Protein AF-A0A2S6SIC3-F1 (afdb_monomer)

pLDDT: mean 81.87, std 11.27, range [45.28, 94.31]

Foldseek 3Di:
DVVVVVLLVLLVVLLVLLVVVLVCLVVVNDDPPSLVVSLVSLVVSLVVVVVVVVVVVVVCVVVVNPPDPVVVVVVVVLSCLQRVLLNVLSVCVVVDPDDSVVSSVSSVVSSVSNVVSSVVVVVVVVVVVVVVVVVVD

Secondary structure (DSSP, 8-state):
-HHHHHHHHHHHHHHHHHHHHHHHHHTT---HHHHHHHHHHHHHHHHHHHHHHHHHHHHHHHTT----HHHHHHHHHHHIIIIIHHHHHHHHGGG--S-HHHHHHHHHHHHHHHHHHHHHHHHHHHHHHHHHHHTT-

Solvent-accessible surface area (backbone atoms only — not comparable to full-atom values): 7715 Å² total; per-residue (Å²): 115,72,74,59,56,54,53,52,51,53,52,53,52,49,50,52,46,52,52,52,48,50,55,35,54,74,71,71,51,88,53,70,68,61,52,53,49,48,48,52,51,37,52,55,51,50,52,53,47,53,53,51,51,52,54,51,52,55,56,37,57,76,70,68,58,85,79,53,72,66,63,52,52,55,53,49,53,49,48,41,49,44,44,46,47,49,47,49,53,66,69,43,54,90,72,52,98,63,60,66,69,60,53,51,53,53,50,53,54,39,50,50,49,22,51,55,41,56,52,54,53,54,53,56,52,50,55,55,51,56,54,53,61,63,74,74,112

Sequence (137 aa):
MKKWSLFIYFNIFYVIGLVGFLFLFIFEIKNIILTNFIIIVAIALLFTKLFYWYSIKKEQLSIGIENSQKTFLLRLVYCIFTYISPIYCILQEPYLVVSHYVSVITYVIVTILAIIGILIEKNLIFIRLQERDKNAI

Radius of gyration: 17.44 Å; Cα contacts (8 Å, |Δi|>4): 61; chains: 1; bounding box: 49×26×50 Å

Mean predicted aligned error: 6.63 Å

Structure (mmCIF, N/CA/C/O backbone):
data_AF-A0A2S6SIC3-F1
#
_entry.id   AF-A0A2S6SIC3-F1
#
loop_
_atom_site.group_PDB
_atom_site.id
_atom_site.type_symbol
_atom_site.label_atom_id
_atom_site.label_alt_id
_atom_site.label_comp_id
_atom_site.label_asym_id
_atom_site.label_entity_id
_atom_site.label_seq_id
_atom_site.pdbx_PDB_ins_code
_atom_site.Cartn_x
_atom_site.Cartn_y
_atom_site.Cartn_z
_atom_site.occupancy
_atom_site.B_iso_or_equiv
_atom_site.auth_seq_id
_atom_site.auth_comp_id
_atom_site.auth_asym_id
_atom_site.auth_atom_id
_atom_site.pdbx_PDB_model_num
ATOM 1 N N . MET A 1 1 ? -20.139 11.357 10.476 1.00 51.19 1 MET A N 1
ATOM 2 C CA . MET A 1 1 ? -20.094 10.967 9.042 1.00 51.19 1 MET A CA 1
ATOM 3 C C . MET A 1 1 ? -18.904 11.529 8.241 1.00 51.19 1 MET A C 1
ATOM 5 O O . MET A 1 1 ? -18.223 10.727 7.615 1.00 51.19 1 MET A O 1
ATOM 9 N N . LYS A 1 2 ? -18.584 12.841 8.262 1.00 56.06 2 LYS A N 1
ATOM 10 C CA . LYS A 1 2 ? -17.559 13.453 7.367 1.00 56.06 2 LYS A CA 1
ATOM 11 C C . LYS A 1 2 ? -16.153 12.812 7.384 1.00 56.06 2 LYS A C 1
ATOM 13 O O . LYS A 1 2 ? -15.594 12.586 6.319 1.00 56.06 2 LYS A O 1
ATOM 18 N N . LYS A 1 3 ? -15.593 12.471 8.556 1.00 62.25 3 LYS A N 1
ATOM 19 C CA . LYS A 1 3 ? -14.223 11.909 8.662 1.00 62.25 3 LYS A CA 1
ATOM 20 C C . LYS A 1 3 ? -14.055 10.539 7.977 1.00 62.25 3 LYS A C 1
ATOM 22 O O . LYS A 1 3 ? -12.994 10.251 7.443 1.00 62.25 3 LYS A O 1
ATOM 27 N N . TRP A 1 4 ? -15.107 9.722 7.952 1.00 64.00 4 TRP A N 1
ATOM 28 C CA . TRP A 1 4 ? -15.084 8.367 7.383 1.00 6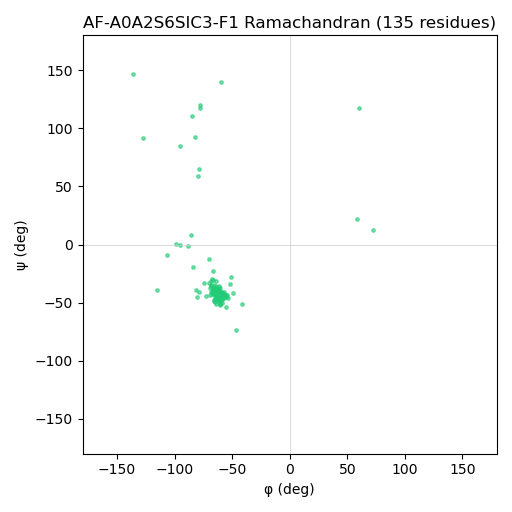4.00 4 TRP A CA 1
ATOM 29 C C . TRP A 1 4 ? -15.173 8.360 5.868 1.00 64.00 4 TRP A C 1
ATOM 31 O O . TRP A 1 4 ? -14.456 7.621 5.203 1.00 64.00 4 TRP A O 1
ATOM 41 N N . SER A 1 5 ? -16.030 9.230 5.335 1.00 65.56 5 SER A N 1
ATOM 42 C CA . SER A 1 5 ? -16.155 9.442 3.897 1.00 65.56 5 SER A CA 1
ATOM 43 C C . SER A 1 5 ? -14.806 9.859 3.305 1.00 65.56 5 SER A C 1
ATOM 45 O O . SER A 1 5 ? -14.353 9.285 2.322 1.00 65.56 5 SER A O 1
ATOM 47 N N . LEU A 1 6 ? -14.108 10.768 3.988 1.00 73.44 6 LEU A N 1
ATOM 48 C CA . LEU A 1 6 ? -12.816 11.299 3.566 1.00 73.44 6 LEU A CA 1
ATOM 49 C C . LEU A 1 6 ? -11.706 10.227 3.558 1.00 73.44 6 LEU A C 1
ATOM 51 O O . LEU A 1 6 ? -10.911 10.167 2.625 1.00 73.44 6 LEU A O 1
ATOM 55 N N . PHE A 1 7 ? -11.705 9.315 4.536 1.00 77.62 7 PHE A N 1
ATOM 56 C CA . PHE A 1 7 ? -10.786 8.171 4.563 1.00 77.62 7 PHE A CA 1
ATOM 57 C C . PHE A 1 7 ? -11.027 7.185 3.407 1.00 77.62 7 PHE A C 1
ATOM 59 O O . PHE A 1 7 ? -10.076 6.692 2.799 1.00 77.62 7 PHE A O 1
ATOM 66 N N . ILE A 1 8 ? -12.288 6.910 3.063 1.00 80.00 8 ILE A N 1
ATOM 67 C CA . ILE A 1 8 ? -12.629 6.036 1.929 1.00 80.00 8 ILE A CA 1
ATOM 68 C C . ILE A 1 8 ? -12.161 6.663 0.610 1.00 80.00 8 ILE A C 1
ATOM 70 O O . ILE A 1 8 ? -11.565 5.965 -0.210 1.00 80.00 8 ILE A O 1
ATOM 74 N N . TYR A 1 9 ? -12.349 7.975 0.429 1.00 83.44 9 TYR A N 1
ATOM 75 C CA . TYR A 1 9 ? -11.872 8.676 -0.766 1.00 83.44 9 TYR A CA 1
ATOM 76 C C . TYR A 1 9 ? -10.356 8.576 -0.944 1.00 83.44 9 TYR A C 1
ATOM 78 O 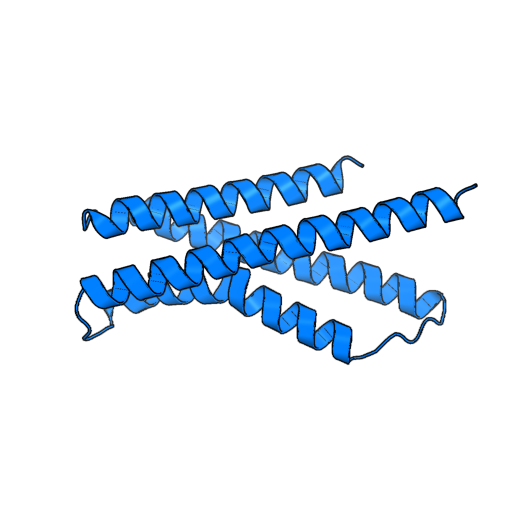O . TYR A 1 9 ? -9.901 8.291 -2.050 1.00 83.44 9 TYR A O 1
ATOM 86 N N . PHE A 1 10 ? -9.569 8.724 0.127 1.00 86.75 10 PHE A N 1
ATOM 87 C CA . PHE A 1 10 ? -8.116 8.568 0.028 1.00 86.75 10 PHE A CA 1
ATOM 88 C C . PHE A 1 10 ? -7.680 7.140 -0.324 1.00 86.75 10 PHE A C 1
ATOM 90 O O . PHE A 1 10 ? -6.721 6.972 -1.071 1.00 86.75 10 PHE A O 1
ATOM 97 N N . ASN A 1 11 ? -8.392 6.112 0.148 1.00 89.06 11 ASN A N 1
ATOM 98 C CA . ASN A 1 11 ? -8.107 4.727 -0.241 1.00 89.06 11 ASN A CA 1
ATOM 99 C C . ASN A 1 11 ? -8.428 4.454 -1.713 1.00 89.06 11 ASN A C 1
ATOM 101 O O . ASN A 1 11 ? -7.646 3.803 -2.400 1.00 89.06 11 ASN A O 1
ATOM 105 N N . ILE A 1 12 ? -9.548 4.980 -2.215 1.00 88.94 12 ILE A N 1
ATOM 106 C CA . ILE A 1 12 ? -9.894 4.886 -3.640 1.00 88.94 12 ILE A CA 1
ATOM 107 C C . ILE A 1 12 ? -8.835 5.601 -4.482 1.00 88.94 12 ILE A C 1
ATOM 109 O O . ILE A 1 12 ? -8.350 5.052 -5.467 1.00 88.94 12 ILE A O 1
ATOM 113 N N . PHE A 1 13 ? -8.432 6.800 -4.065 1.00 90.81 13 PHE A N 1
ATOM 114 C CA . PHE A 1 13 ? -7.387 7.565 -4.735 1.00 90.81 13 PHE A CA 1
ATOM 115 C C . PHE A 1 13 ? -6.041 6.821 -4.758 1.00 90.81 13 PHE A C 1
ATOM 117 O O . PHE A 1 13 ? -5.377 6.780 -5.791 1.00 90.81 13 PHE A O 1
ATOM 124 N N . TYR A 1 14 ? -5.673 6.160 -3.659 1.00 93.06 14 TYR A N 1
ATOM 125 C CA . TYR A 1 14 ? -4.491 5.301 -3.602 1.00 93.06 14 TYR A CA 1
ATOM 126 C C . TYR A 1 14 ? -4.559 4.138 -4.603 1.00 93.06 14 TYR A C 1
ATOM 128 O O . TYR A 1 14 ? -3.600 3.916 -5.339 1.00 93.06 14 TYR A O 1
ATOM 136 N N . VAL A 1 15 ? -5.700 3.443 -4.697 1.00 93.31 15 VAL A N 1
ATOM 137 C CA . VAL A 1 15 ? -5.907 2.366 -5.685 1.00 93.31 15 VAL A CA 1
ATOM 138 C C . VAL A 1 15 ? -5.767 2.882 -7.111 1.00 93.31 15 VAL A C 1
ATOM 140 O O . VAL A 1 15 ? -5.106 2.243 -7.924 1.00 93.31 15 VAL A O 1
ATOM 143 N N . ILE A 1 16 ? -6.347 4.045 -7.413 1.00 93.50 16 ILE A N 1
ATOM 144 C CA . ILE A 1 16 ? -6.201 4.679 -8.729 1.00 93.50 16 ILE A CA 1
ATOM 145 C C . ILE A 1 16 ? -4.720 4.949 -9.022 1.00 93.50 16 ILE A C 1
ATOM 147 O O . ILE A 1 16 ? -4.262 4.681 -10.129 1.00 93.50 16 ILE A O 1
ATOM 151 N N . GLY A 1 17 ? -3.956 5.405 -8.024 1.00 92.62 17 GLY A N 1
ATOM 152 C CA . GLY A 1 17 ? -2.505 5.556 -8.126 1.00 92.62 17 GLY A CA 1
ATOM 153 C C . GLY A 1 17 ? -1.787 4.240 -8.445 1.00 92.62 17 GLY A C 1
ATOM 154 O O . GLY A 1 17 ? -0.981 4.204 -9.372 1.00 92.62 17 GLY A O 1
ATOM 155 N N . LEU A 1 18 ? -2.111 3.149 -7.741 1.00 94.31 18 LEU A N 1
ATOM 156 C CA . LEU A 1 18 ? -1.526 1.824 -7.998 1.00 94.31 18 LEU A CA 1
ATOM 157 C C . LEU A 1 18 ? -1.832 1.314 -9.411 1.00 94.31 18 LEU A C 1
ATOM 159 O O . LEU A 1 18 ? -0.930 0.816 -10.084 1.00 94.31 18 LEU A O 1
ATOM 163 N N . VAL A 1 19 ? -3.077 1.467 -9.870 1.00 94.25 19 VAL A N 1
ATOM 164 C CA . VAL A 1 19 ? -3.505 1.079 -11.224 1.00 94.25 19 VAL A CA 1
ATOM 165 C C . VAL A 1 19 ? -2.824 1.949 -12.282 1.00 94.25 19 VAL A C 1
ATOM 167 O O . VAL A 1 19 ? -2.356 1.431 -13.293 1.00 94.25 19 VAL A O 1
ATOM 170 N N . GLY A 1 20 ? -2.711 3.257 -12.040 1.00 92.44 20 GLY A N 1
ATOM 171 C CA . GLY A 1 20 ? -1.983 4.171 -12.917 1.00 92.44 20 GLY A CA 1
ATOM 172 C C . GLY A 1 20 ? -0.502 3.805 -13.028 1.00 92.44 20 GLY A C 1
ATOM 173 O O . GLY A 1 20 ? 0.044 3.779 -14.129 1.00 92.44 20 GLY A O 1
ATOM 174 N N . PHE A 1 21 ? 0.134 3.445 -11.911 1.00 92.38 21 PHE A N 1
ATOM 175 C CA . PHE A 1 21 ? 1.503 2.936 -11.923 1.00 92.38 21 PHE A CA 1
ATOM 176 C C . PHE A 1 21 ? 1.608 1.611 -12.681 1.00 92.38 21 PHE A C 1
ATOM 178 O O . PHE A 1 21 ? 2.488 1.490 -13.523 1.00 92.38 21 PHE A O 1
ATOM 185 N N . LEU A 1 22 ? 0.704 0.648 -12.449 1.00 92.75 22 LEU A N 1
ATOM 186 C CA . LEU A 1 22 ? 0.678 -0.627 -13.182 1.00 92.75 22 LEU A CA 1
ATOM 187 C C . LEU A 1 22 ? 0.596 -0.392 -14.695 1.00 92.75 22 LEU A C 1
ATOM 189 O O . LEU A 1 22 ? 1.318 -1.031 -15.453 1.00 92.75 22 LEU A O 1
ATOM 193 N N . PHE A 1 23 ? -0.258 0.537 -15.130 1.00 93.00 23 PHE A N 1
ATOM 194 C CA . PHE A 1 23 ? -0.395 0.881 -16.540 1.00 93.00 23 PHE A CA 1
ATOM 195 C C . PHE A 1 23 ? 0.922 1.407 -17.118 1.00 93.00 23 PHE A C 1
ATOM 197 O O . PHE A 1 23 ? 1.402 0.875 -18.112 1.00 93.00 23 PHE A O 1
ATOM 204 N N . LEU A 1 24 ? 1.552 2.394 -16.470 1.00 90.88 24 LEU A N 1
ATOM 205 C CA . LEU A 1 24 ? 2.857 2.906 -16.908 1.00 90.88 24 LEU A CA 1
ATOM 206 C C . LEU A 1 24 ? 3.942 1.82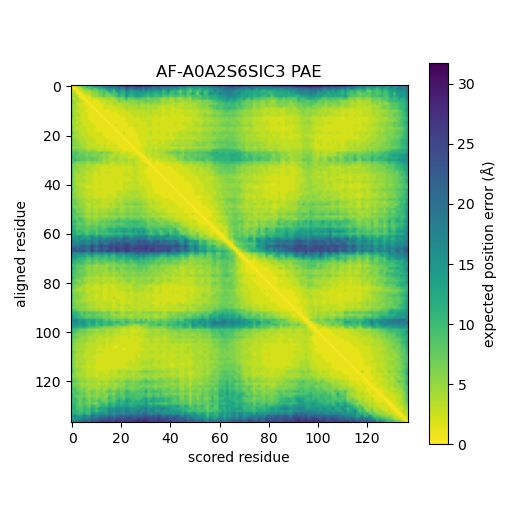4 -16.886 1.00 90.88 24 LEU A C 1
ATOM 208 O O . LEU A 1 24 ? 4.779 1.774 -17.785 1.00 90.88 24 LEU A O 1
ATOM 212 N N . PHE A 1 25 ? 3.893 0.943 -15.889 1.00 88.38 25 PHE A N 1
ATOM 213 C CA . PHE A 1 25 ? 4.837 -0.150 -15.715 1.00 88.38 25 PHE A CA 1
ATOM 214 C C . PHE A 1 25 ? 4.760 -1.180 -16.851 1.00 88.38 25 PHE A C 1
ATOM 216 O O . PHE A 1 25 ? 5.798 -1.656 -17.306 1.00 88.38 25 PHE A O 1
ATOM 223 N N . ILE A 1 26 ? 3.557 -1.466 -17.367 1.00 89.50 26 ILE A N 1
ATOM 224 C CA . ILE A 1 26 ? 3.351 -2.327 -18.546 1.00 89.50 26 ILE A CA 1
ATOM 225 C C . ILE A 1 26 ? 4.015 -1.736 -19.797 1.00 89.50 26 ILE A C 1
ATOM 227 O O . ILE A 1 26 ? 4.581 -2.483 -20.587 1.00 89.50 26 ILE A O 1
ATOM 231 N N . PHE A 1 27 ? 3.984 -0.411 -19.967 1.00 90.62 27 PHE A N 1
ATOM 232 C CA . PHE A 1 27 ? 4.635 0.279 -21.090 1.00 90.62 27 PHE A CA 1
ATOM 233 C C . PHE A 1 27 ? 6.117 0.599 -20.845 1.00 90.62 27 PHE A C 1
ATOM 235 O O . PHE A 1 27 ? 6.709 1.340 -21.625 1.00 90.62 27 PHE A O 1
ATOM 242 N N . GLU A 1 28 ? 6.707 0.093 -19.756 1.00 87.44 28 GLU A N 1
ATOM 243 C CA . GLU A 1 28 ? 8.096 0.367 -19.357 1.00 87.44 28 GLU A CA 1
ATOM 244 C C . GLU A 1 28 ? 8.401 1.869 -19.149 1.00 87.44 28 GLU A C 1
ATOM 246 O O . GLU A 1 28 ? 9.554 2.310 -19.165 1.00 87.44 28 GLU A O 1
ATOM 251 N N . ILE A 1 29 ? 7.368 2.682 -18.894 1.00 86.38 29 ILE A N 1
ATOM 252 C CA . ILE A 1 29 ? 7.503 4.125 -18.678 1.00 86.38 29 ILE A CA 1
ATOM 253 C C . ILE A 1 29 ? 7.845 4.382 -17.211 1.00 86.38 29 ILE A C 1
ATOM 255 O O . ILE A 1 29 ? 7.011 4.250 -16.313 1.00 86.38 29 ILE A O 1
ATOM 259 N N . LYS A 1 30 ? 9.079 4.823 -16.960 1.00 84.56 30 LYS A N 1
ATOM 260 C CA . LYS A 1 30 ? 9.540 5.184 -15.615 1.00 84.56 30 LYS A CA 1
ATOM 261 C C . LYS A 1 30 ? 9.022 6.566 -15.218 1.00 84.56 30 LYS A C 1
ATOM 263 O O . LYS A 1 30 ? 9.359 7.565 -15.847 1.00 84.56 30 LYS A O 1
ATOM 268 N N . ASN A 1 31 ? 8.249 6.636 -14.134 1.00 86.19 31 ASN A N 1
ATOM 269 C CA . ASN A 1 31 ? 7.761 7.897 -13.573 1.00 86.19 31 ASN A CA 1
ATOM 270 C C . ASN A 1 31 ? 8.077 8.002 -12.074 1.00 86.19 31 ASN A C 1
ATOM 272 O O . ASN A 1 31 ? 7.296 7.595 -11.216 1.00 86.19 31 ASN A O 1
ATOM 276 N N . ILE A 1 32 ? 9.232 8.597 -11.770 1.00 88.00 32 ILE A N 1
ATOM 277 C CA . ILE A 1 32 ? 9.751 8.754 -10.401 1.00 88.00 32 ILE A CA 1
ATOM 278 C C . ILE A 1 32 ? 8.806 9.599 -9.531 1.00 88.00 32 ILE A C 1
ATOM 280 O O . ILE A 1 32 ? 8.640 9.323 -8.342 1.00 88.00 32 ILE A O 1
ATOM 284 N N . ILE A 1 33 ? 8.156 10.611 -10.117 1.00 89.69 33 ILE A N 1
ATOM 285 C CA . ILE A 1 33 ? 7.241 11.501 -9.392 1.00 89.69 33 ILE A CA 1
ATOM 286 C C . ILE A 1 33 ? 6.017 10.715 -8.916 1.00 89.69 33 ILE A C 1
ATOM 288 O O . ILE A 1 33 ? 5.659 10.792 -7.740 1.00 89.69 33 ILE A O 1
ATOM 292 N N . LEU A 1 34 ? 5.409 9.924 -9.807 1.00 88.44 34 LEU A N 1
ATOM 293 C CA . LEU A 1 34 ? 4.255 9.093 -9.466 1.00 88.44 34 LEU A CA 1
ATOM 294 C C . LEU A 1 34 ? 4.610 8.058 -8.391 1.00 88.44 34 LEU A C 1
ATOM 296 O O . LEU A 1 34 ? 3.863 7.907 -7.425 1.00 88.44 34 LEU A O 1
ATOM 300 N N . THR A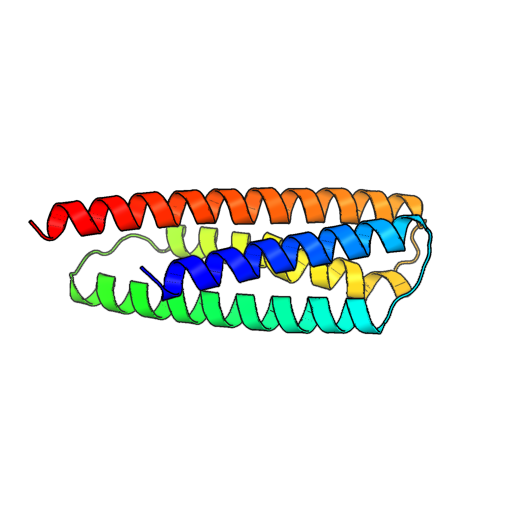 1 35 ? 5.762 7.395 -8.518 1.00 89.50 35 THR A N 1
ATOM 301 C CA . THR A 1 35 ? 6.261 6.436 -7.522 1.00 89.50 35 THR A CA 1
ATOM 302 C C . THR A 1 35 ? 6.361 7.059 -6.133 1.00 89.50 35 THR A C 1
ATOM 304 O O . THR A 1 35 ? 5.764 6.556 -5.180 1.00 89.50 35 THR A O 1
ATOM 307 N N . ASN A 1 36 ? 7.064 8.186 -6.011 1.00 90.56 36 ASN A N 1
ATOM 308 C CA . ASN A 1 36 ? 7.249 8.857 -4.724 1.00 90.56 36 ASN A CA 1
ATOM 309 C C . ASN A 1 36 ? 5.916 9.322 -4.132 1.00 90.56 36 ASN A C 1
ATOM 311 O O . ASN A 1 36 ? 5.692 9.204 -2.927 1.00 90.56 36 ASN A O 1
ATOM 315 N N . PHE A 1 37 ? 5.006 9.799 -4.979 1.00 92.31 37 PHE A N 1
ATOM 316 C CA . PHE A 1 37 ? 3.673 10.199 -4.557 1.00 92.31 37 PHE A CA 1
ATOM 317 C C . PHE A 1 37 ? 2.864 9.024 -3.983 1.00 92.31 37 PHE A C 1
ATOM 319 O O . PHE A 1 37 ? 2.294 9.148 -2.897 1.00 92.31 37 PHE A O 1
ATOM 326 N N . ILE A 1 38 ? 2.868 7.865 -4.651 1.00 92.81 38 ILE A N 1
ATOM 327 C CA . ILE A 1 38 ? 2.200 6.643 -4.168 1.00 92.81 38 ILE A CA 1
ATOM 328 C C . ILE A 1 38 ? 2.771 6.212 -2.814 1.00 92.81 38 ILE A C 1
ATOM 330 O O . ILE A 1 38 ? 2.002 5.882 -1.910 1.00 92.81 38 ILE A O 1
ATOM 334 N N . ILE A 1 39 ? 4.096 6.259 -2.648 1.00 92.75 39 ILE A N 1
ATOM 335 C CA . ILE A 1 39 ? 4.768 5.902 -1.391 1.00 92.75 39 ILE A CA 1
ATOM 336 C C . ILE A 1 39 ? 4.318 6.826 -0.252 1.00 92.75 39 ILE A C 1
ATOM 338 O O . ILE A 1 39 ? 3.917 6.341 0.808 1.00 92.75 39 ILE A O 1
ATOM 342 N N . ILE A 1 40 ? 4.323 8.145 -0.469 1.00 93.31 40 ILE A N 1
ATOM 343 C CA . ILE A 1 40 ? 3.899 9.128 0.542 1.00 93.31 40 ILE A CA 1
ATOM 344 C C . ILE A 1 40 ? 2.437 8.899 0.943 1.00 93.31 40 ILE A C 1
ATOM 346 O O . ILE A 1 40 ? 2.126 8.847 2.137 1.00 93.31 40 ILE A O 1
ATOM 350 N N . VAL A 1 41 ? 1.541 8.723 -0.035 1.00 92.56 41 VAL A N 1
ATOM 351 C CA . VAL A 1 41 ? 0.112 8.472 0.218 1.00 92.56 41 VAL A CA 1
ATOM 352 C C . VAL A 1 41 ? -0.086 7.175 1.000 1.00 92.56 41 VAL A C 1
ATOM 354 O O . VAL A 1 41 ? -0.859 7.148 1.959 1.00 92.56 41 VAL A O 1
ATOM 357 N N . ALA A 1 42 ? 0.630 6.112 0.640 1.00 92.81 42 ALA A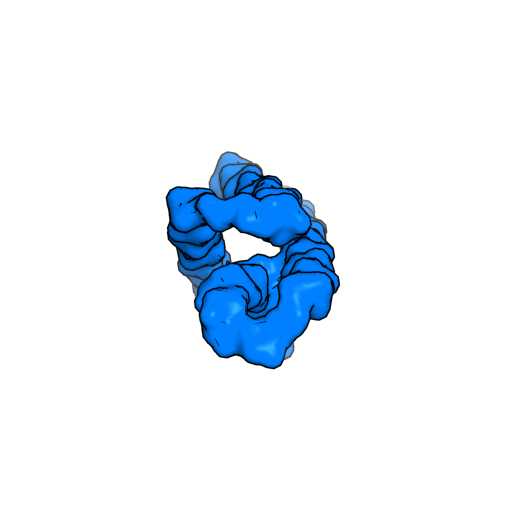 N 1
ATOM 358 C CA . ALA A 1 42 ? 0.522 4.827 1.315 1.00 92.81 42 ALA A CA 1
ATOM 359 C C . ALA A 1 42 ? 1.000 4.892 2.773 1.00 92.81 42 ALA A C 1
ATOM 361 O O . ALA A 1 42 ? 0.328 4.370 3.664 1.00 92.81 42 ALA A O 1
ATOM 362 N N . ILE A 1 43 ? 2.110 5.589 3.038 1.00 91.94 43 ILE A N 1
ATOM 363 C CA . ILE A 1 43 ? 2.610 5.826 4.399 1.00 91.94 43 ILE A CA 1
ATOM 364 C C . ILE A 1 43 ? 1.585 6.632 5.208 1.00 91.94 43 ILE A C 1
ATOM 366 O O . ILE A 1 43 ? 1.229 6.238 6.322 1.00 91.94 43 ILE A O 1
ATOM 370 N N . ALA A 1 44 ? 1.056 7.724 4.648 1.00 91.25 44 ALA A N 1
ATOM 371 C CA . ALA A 1 44 ? 0.055 8.554 5.316 1.00 91.25 44 ALA A CA 1
ATOM 372 C C . ALA A 1 44 ? -1.227 7.765 5.654 1.00 91.25 44 ALA A C 1
ATOM 374 O O . ALA A 1 44 ? -1.760 7.880 6.766 1.00 91.25 44 ALA A O 1
ATOM 375 N N . LEU A 1 45 ? -1.700 6.919 4.733 1.00 90.56 45 LEU A N 1
ATOM 376 C CA . LEU A 1 45 ? -2.852 6.038 4.947 1.00 90.56 45 LEU A CA 1
ATOM 377 C C . LEU A 1 45 ? -2.587 4.994 6.035 1.00 90.56 45 LEU A C 1
ATOM 379 O O . LEU A 1 45 ? -3.441 4.785 6.903 1.00 90.56 45 LEU A O 1
ATOM 383 N N . LEU A 1 46 ? -1.399 4.388 6.034 1.00 90.38 46 LEU A N 1
ATOM 384 C CA . LEU A 1 46 ? -0.992 3.404 7.034 1.00 90.38 46 LEU A CA 1
ATOM 385 C C . LEU A 1 46 ? -0.958 4.024 8.439 1.00 90.38 46 LEU A C 1
ATOM 387 O O . LEU A 1 46 ? -1.548 3.466 9.368 1.00 90.38 46 LEU A O 1
ATOM 391 N N . PHE A 1 47 ? -0.356 5.205 8.603 1.00 88.81 47 PHE A N 1
ATOM 392 C CA . PHE A 1 47 ? -0.354 5.910 9.891 1.00 88.81 47 PHE A CA 1
ATOM 393 C C . PHE A 1 47 ? -1.763 6.295 10.346 1.00 88.81 47 PHE A C 1
ATOM 395 O O . PHE A 1 47 ? -2.126 6.052 11.501 1.00 88.81 47 PHE A O 1
ATOM 402 N N . THR A 1 48 ? -2.584 6.827 9.437 1.00 85.38 48 THR A N 1
ATOM 403 C CA . THR A 1 48 ? -3.981 7.179 9.735 1.00 85.38 48 THR A CA 1
ATOM 404 C C . THR A 1 48 ? -4.757 5.961 10.240 1.00 85.38 48 THR A C 1
ATOM 406 O O . THR A 1 48 ? -5.508 6.053 11.215 1.00 85.38 48 THR A O 1
ATOM 409 N N . LYS A 1 49 ? -4.532 4.792 9.631 1.00 83.69 49 LYS A N 1
ATOM 410 C CA . LYS A 1 49 ? 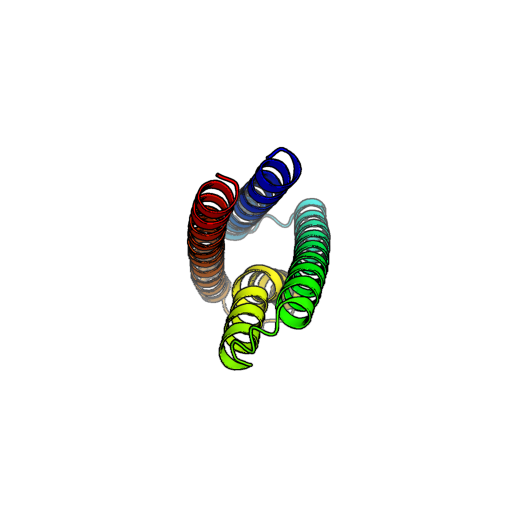-5.138 3.528 10.054 1.00 83.69 49 LYS A CA 1
ATOM 411 C C . LYS A 1 49 ? -4.708 3.062 11.430 1.00 83.69 49 LYS A C 1
ATOM 413 O O . LYS A 1 49 ? -5.560 2.690 12.239 1.00 83.69 49 LYS A O 1
ATOM 418 N N . LEU A 1 50 ? -3.402 3.042 11.685 1.00 84.81 50 LEU A N 1
ATOM 419 C CA . LEU A 1 50 ? -2.874 2.609 12.975 1.00 84.81 50 LEU A CA 1
ATOM 420 C C . LEU A 1 50 ? -3.418 3.501 14.095 1.00 84.81 50 LEU A C 1
ATOM 422 O O . LEU A 1 50 ? -3.881 2.991 15.117 1.00 84.81 50 LEU A O 1
ATOM 426 N N . PHE A 1 51 ? -3.465 4.816 13.864 1.00 82.56 51 PHE A N 1
ATOM 427 C CA . PHE A 1 51 ? -4.040 5.776 14.804 1.00 82.56 51 PHE A CA 1
ATOM 428 C C . PHE A 1 51 ? -5.541 5.550 15.041 1.00 82.56 51 PHE A C 1
ATOM 430 O O . PHE A 1 51 ? -6.023 5.562 16.180 1.00 82.56 51 PHE A O 1
ATOM 437 N N . TYR A 1 52 ? -6.293 5.298 13.969 1.00 78.38 52 TYR A N 1
ATOM 438 C CA . TYR A 1 52 ? -7.715 4.985 14.050 1.00 78.38 52 TYR A CA 1
ATOM 439 C C . TYR A 1 52 ? -7.977 3.718 14.880 1.00 78.38 52 TYR A C 1
ATOM 441 O O . TYR A 1 52 ? -8.827 3.716 15.774 1.00 78.38 52 TYR A O 1
ATOM 449 N N . TRP A 1 53 ? -7.219 2.648 14.648 1.00 77.38 53 TRP A N 1
ATOM 450 C CA . TRP A 1 53 ? -7.366 1.416 15.423 1.00 77.38 53 TRP A CA 1
ATOM 451 C C . TRP A 1 53 ? -6.943 1.564 16.875 1.00 77.38 53 TRP A C 1
ATOM 453 O O . TRP A 1 53 ? -7.601 0.992 17.744 1.00 77.38 53 TRP A O 1
ATOM 463 N N . TYR A 1 54 ? -5.899 2.345 17.147 1.00 79.44 54 TYR A N 1
ATOM 464 C CA . TYR A 1 54 ? -5.510 2.671 18.513 1.00 79.44 54 TYR A CA 1
ATOM 465 C C . TYR A 1 54 ? -6.660 3.349 19.271 1.00 79.44 54 TYR A C 1
ATOM 467 O O . TYR A 1 54 ? -6.981 2.955 20.394 1.00 79.44 54 TYR A O 1
ATOM 475 N N . SER A 1 55 ? -7.346 4.291 18.619 1.00 74.81 55 SER A N 1
ATOM 476 C CA . SER A 1 55 ? -8.490 5.002 19.199 1.00 74.81 55 SER A CA 1
ATOM 477 C C . SER A 1 55 ? -9.660 4.060 19.517 1.00 74.81 55 SER A C 1
ATOM 479 O O . SER A 1 55 ? -10.191 4.105 20.623 1.00 74.81 55 SER A O 1
ATOM 481 N N . ILE A 1 56 ? -10.012 3.143 18.607 1.00 72.88 56 ILE A N 1
ATOM 482 C CA . ILE A 1 56 ? -11.070 2.143 18.858 1.00 72.88 56 ILE A CA 1
ATOM 483 C C . ILE A 1 56 ? -10.688 1.190 19.983 1.00 72.88 56 ILE A C 1
ATOM 485 O O . ILE A 1 56 ? -11.524 0.868 20.819 1.00 72.88 56 ILE A O 1
ATOM 489 N N . LYS A 1 57 ? -9.441 0.704 19.998 1.00 74.69 57 LYS A N 1
ATOM 490 C CA . LYS A 1 57 ? -8.984 -0.223 21.037 1.00 74.69 57 LYS A CA 1
ATOM 491 C C . LYS A 1 57 ? -9.118 0.422 22.415 1.00 74.69 57 LYS A C 1
ATOM 493 O O . LYS A 1 57 ? -9.556 -0.239 23.348 1.00 74.69 57 LYS A O 1
ATOM 498 N N . LYS A 1 58 ? -8.770 1.707 22.528 1.00 72.62 58 LYS A N 1
ATOM 499 C CA . LYS A 1 58 ? -8.914 2.475 23.768 1.00 72.62 58 LYS A CA 1
ATOM 500 C C . LYS A 1 58 ? -10.378 2.565 24.218 1.00 72.62 58 LYS A C 1
ATOM 502 O O . LYS A 1 58 ? -10.658 2.351 25.391 1.00 72.62 58 LYS A O 1
ATOM 507 N N . GLU A 1 59 ? -11.295 2.821 23.288 1.00 70.12 59 GLU A N 1
ATOM 508 C CA . GLU A 1 59 ? -12.741 2.868 23.547 1.00 70.12 59 GLU A CA 1
ATOM 509 C C . GLU A 1 59 ? -13.288 1.491 23.980 1.00 70.12 59 GLU A C 1
ATOM 511 O O . GLU A 1 59 ? -13.950 1.380 25.006 1.00 70.12 59 GLU A O 1
ATOM 516 N N . GLN A 1 60 ? -12.923 0.410 23.283 1.00 69.19 60 GLN A N 1
ATOM 517 C CA . GLN A 1 60 ? -13.353 -0.958 23.617 1.00 69.19 60 GLN A CA 1
ATOM 518 C C . GLN A 1 60 ? -12.819 -1.449 24.969 1.00 69.19 60 GLN A C 1
ATOM 520 O O . GLN A 1 60 ? -13.551 -2.101 25.712 1.00 69.19 60 GLN A O 1
ATOM 525 N N . LEU A 1 61 ? -11.573 -1.097 25.310 1.00 70.94 61 LEU A N 1
ATOM 526 C CA . LEU A 1 61 ? -10.976 -1.412 26.609 1.00 70.94 61 LEU A CA 1
ATOM 527 C C . LEU A 1 61 ? -11.736 -0.722 27.752 1.00 70.94 61 LEU A C 1
ATOM 529 O O . LEU A 1 61 ? -11.949 -1.330 28.794 1.00 70.94 61 LEU A O 1
ATOM 533 N N . SER A 1 62 ? -12.185 0.523 27.546 1.00 65.31 62 SER A N 1
ATOM 534 C CA . SER A 1 62 ? -12.956 1.264 28.556 1.00 65.31 62 SER A CA 1
ATOM 535 C C . SER A 1 62 ? -14.342 0.668 28.836 1.00 65.31 62 SER A C 1
ATOM 537 O O . SER A 1 62 ? -14.874 0.864 29.922 1.00 65.31 62 SER A O 1
ATOM 539 N N . ILE A 1 63 ? -14.893 -0.094 27.884 1.00 69.56 63 ILE A N 1
ATOM 540 C CA . ILE A 1 63 ? -16.210 -0.749 27.972 1.00 69.56 63 ILE A CA 1
ATOM 541 C C . ILE A 1 63 ? -16.074 -2.215 28.454 1.00 69.56 63 ILE A C 1
ATOM 543 O O . ILE A 1 63 ? -17.065 -2.918 28.609 1.00 69.56 63 ILE A O 1
ATOM 547 N N . GLY A 1 64 ? -14.852 -2.705 28.712 1.00 61.12 64 GLY A N 1
ATOM 548 C CA . GLY A 1 64 ? -14.614 -4.071 29.204 1.00 61.12 64 GLY A CA 1
ATOM 549 C C . GLY A 1 64 ? -14.836 -5.178 28.162 1.00 61.12 64 GLY A C 1
ATOM 550 O O . GLY A 1 64 ? -14.880 -6.355 28.512 1.00 61.12 64 GLY A O 1
ATOM 551 N N . ILE A 1 65 ? -14.961 -4.830 26.876 1.00 63.09 65 ILE A N 1
ATOM 552 C CA . ILE A 1 65 ? -15.125 -5.800 25.784 1.00 63.09 65 ILE A CA 1
ATOM 553 C C . ILE A 1 65 ? -13.737 -6.330 25.399 1.00 63.09 65 ILE A C 1
ATOM 555 O O . ILE A 1 65 ? -13.035 -5.760 24.558 1.00 63.09 65 ILE A O 1
ATOM 559 N N . GLU A 1 66 ? -13.333 -7.441 26.011 1.00 53.91 66 GLU A N 1
ATOM 560 C CA . GLU A 1 66 ? -12.073 -8.134 25.727 1.00 53.91 66 GLU A CA 1
ATOM 561 C C . GLU A 1 66 ? -12.178 -8.974 24.442 1.00 53.91 66 GLU A C 1
ATOM 563 O O . GLU A 1 66 ? -12.126 -10.201 24.457 1.00 53.91 66 GLU A O 1
ATOM 568 N N . ASN A 1 67 ? -12.358 -8.328 23.284 1.00 55.38 67 ASN A N 1
ATOM 569 C CA . ASN A 1 67 ? -12.415 -9.055 22.014 1.00 55.38 67 ASN A CA 1
ATOM 570 C C . ASN A 1 67 ? -11.054 -9.091 21.297 1.00 55.38 67 ASN A C 1
ATOM 572 O O . ASN A 1 67 ? -10.739 -8.292 20.414 1.00 55.38 67 ASN A O 1
ATOM 576 N N . SER A 1 68 ? -10.275 -10.087 21.723 1.00 59.38 68 SER A N 1
ATOM 577 C CA . SER A 1 68 ? -9.367 -10.949 20.956 1.00 59.38 68 SER A CA 1
ATOM 578 C C . SER A 1 68 ? -8.189 -10.318 20.179 1.00 59.38 68 SER A C 1
ATOM 580 O O . SER A 1 68 ? -8.328 -9.623 19.166 1.00 59.38 68 SER A O 1
ATOM 582 N N . GLN A 1 69 ? -6.975 -10.712 20.583 1.00 60.50 69 GLN A N 1
ATOM 583 C CA . GLN A 1 69 ? -5.715 -10.521 19.848 1.00 60.50 69 GLN A CA 1
ATOM 584 C C . GLN A 1 69 ? -5.778 -11.004 18.383 1.00 60.50 69 GLN A C 1
ATOM 586 O O . GLN A 1 69 ? -5.096 -10.444 17.523 1.00 60.50 69 GLN A O 1
ATOM 591 N N . LYS A 1 70 ? -6.623 -11.999 18.066 1.00 64.25 70 LYS A N 1
ATOM 592 C CA . LYS A 1 70 ? -6.777 -12.548 16.704 1.00 64.25 70 LYS A CA 1
ATOM 593 C C . LYS A 1 70 ? -7.257 -11.483 15.716 1.00 64.25 70 LYS A C 1
ATOM 595 O O . LYS A 1 70 ? -6.754 -11.388 14.598 1.00 64.25 70 LYS A O 1
ATOM 600 N N . THR A 1 71 ? -8.166 -10.615 16.156 1.00 71.38 71 THR A N 1
ATOM 601 C CA . THR A 1 71 ? -8.678 -9.491 15.360 1.00 71.38 71 THR A CA 1
ATOM 602 C C . THR A 1 71 ? -7.617 -8.425 15.087 1.00 71.38 71 THR A C 1
ATOM 604 O O . THR A 1 71 ? -7.676 -7.756 14.057 1.00 71.38 71 THR A O 1
ATOM 607 N N . PHE A 1 72 ? -6.645 -8.257 15.988 1.00 73.19 72 PHE A N 1
ATOM 608 C CA . PHE A 1 72 ? -5.521 -7.338 15.793 1.00 73.19 72 PHE A CA 1
ATOM 609 C C . PHE A 1 72 ? -4.527 -7.880 14.759 1.00 73.19 72 PHE A C 1
ATOM 611 O O . PHE A 1 72 ? -4.122 -7.148 13.858 1.00 73.19 72 PHE A O 1
ATOM 618 N N . LEU A 1 73 ? -4.194 -9.171 14.842 1.00 75.69 73 LEU A N 1
ATOM 619 C CA . LEU A 1 73 ? -3.254 -9.813 13.922 1.00 75.69 73 LEU A CA 1
ATOM 620 C C . LEU A 1 73 ? -3.794 -9.810 12.483 1.00 75.69 73 LEU A C 1
ATOM 622 O O . LEU A 1 73 ? -3.092 -9.387 11.567 1.00 75.69 73 LEU A O 1
ATOM 626 N N . LEU A 1 74 ? -5.072 -10.159 12.294 1.00 76.75 74 LEU A N 1
ATOM 627 C CA . LEU A 1 74 ? -5.734 -10.117 10.983 1.00 76.75 74 LEU A CA 1
ATOM 628 C C . LEU A 1 74 ? -5.673 -8.716 10.346 1.00 76.75 74 LEU A C 1
ATOM 630 O O . LEU A 1 74 ? -5.397 -8.568 9.156 1.00 76.75 74 LEU A O 1
ATOM 634 N N . ARG A 1 75 ? -5.896 -7.676 11.155 1.00 77.56 75 ARG A N 1
ATOM 635 C CA . ARG A 1 75 ? -5.829 -6.271 10.730 1.00 77.56 75 ARG A CA 1
ATOM 636 C C . ARG A 1 75 ? -4.415 -5.858 10.318 1.00 77.56 75 ARG A C 1
ATOM 638 O O . ARG A 1 75 ? -4.250 -5.161 9.320 1.00 77.56 75 ARG A O 1
ATOM 645 N N . LEU A 1 76 ? -3.399 -6.300 11.053 1.00 80.38 76 LEU A N 1
ATOM 646 C CA . LEU A 1 76 ? -2.002 -6.006 10.738 1.00 80.38 76 LEU A CA 1
ATOM 647 C C . LEU A 1 76 ? -1.586 -6.663 9.417 1.00 80.38 76 LEU A C 1
ATOM 649 O O . LEU A 1 76 ? -1.074 -5.976 8.537 1.00 80.38 76 LEU A O 1
ATOM 653 N N . VAL A 1 77 ? -1.887 -7.953 9.246 1.00 84.75 77 VAL A N 1
ATOM 654 C CA . VAL A 1 77 ? -1.612 -8.704 8.009 1.00 84.75 77 VAL A CA 1
ATOM 655 C C . VAL A 1 77 ? -2.249 -8.018 6.803 1.00 84.75 77 VAL A C 1
ATOM 657 O O . VAL A 1 77 ? -1.595 -7.783 5.789 1.00 84.75 77 VAL A O 1
ATOM 660 N N . TYR A 1 78 ? -3.501 -7.600 6.943 1.00 82.31 78 TYR A N 1
ATOM 661 C CA . TYR A 1 78 ? -4.197 -6.845 5.914 1.00 82.31 78 TYR A CA 1
ATOM 662 C C . TYR A 1 78 ? -3.481 -5.529 5.554 1.00 82.31 78 TYR A C 1
ATOM 664 O O . TYR A 1 78 ? -3.377 -5.186 4.375 1.00 82.31 78 TYR A O 1
ATOM 672 N N . CYS A 1 79 ? -2.994 -4.769 6.544 1.00 85.38 79 CYS A N 1
ATOM 673 C CA . CYS A 1 79 ? -2.268 -3.520 6.286 1.00 85.38 79 CYS A CA 1
ATOM 674 C C . CYS A 1 79 ? -0.975 -3.767 5.515 1.00 85.38 79 CYS A C 1
ATOM 676 O O . CYS A 1 79 ? -0.650 -2.989 4.617 1.00 85.38 79 CYS A O 1
ATOM 678 N N . ILE A 1 80 ? -0.269 -4.851 5.844 1.00 87.50 80 ILE A N 1
ATOM 679 C CA . ILE A 1 80 ? 0.934 -5.257 5.119 1.00 87.50 80 ILE A CA 1
ATOM 680 C C . ILE A 1 80 ? 0.576 -5.529 3.657 1.00 87.50 80 ILE A C 1
ATOM 682 O O . ILE A 1 80 ? 1.171 -4.926 2.768 1.00 87.50 80 ILE A O 1
ATOM 686 N N . PHE A 1 81 ? -0.432 -6.362 3.396 1.00 87.75 81 PHE A N 1
ATOM 687 C CA . PHE A 1 81 ? -0.817 -6.695 2.023 1.00 87.75 81 PHE A CA 1
ATOM 688 C C . PHE A 1 81 ? -1.337 -5.497 1.225 1.00 87.75 81 PHE A C 1
ATOM 690 O O . PHE A 1 81 ? -1.057 -5.394 0.037 1.00 87.75 81 PHE A O 1
ATOM 697 N N . THR A 1 82 ? -2.063 -4.582 1.867 1.00 90.44 82 THR A N 1
ATOM 698 C CA . THR A 1 82 ? -2.719 -3.467 1.168 1.00 90.44 82 THR A CA 1
ATOM 699 C C . THR A 1 82 ? -1.773 -2.305 0.886 1.00 90.44 82 THR A C 1
ATOM 701 O O . THR A 1 82 ? -1.876 -1.699 -0.172 1.00 90.44 82 THR A O 1
ATOM 704 N N . TYR A 1 83 ? -0.873 -1.972 1.817 1.00 90.75 83 TYR A N 1
ATOM 705 C CA . TYR A 1 83 ? -0.033 -0.774 1.698 1.00 90.75 83 TYR A CA 1
ATOM 706 C C . TYR A 1 83 ? 1.450 -1.094 1.567 1.00 90.75 83 TYR A C 1
ATOM 708 O O . TYR A 1 83 ? 2.138 -0.441 0.792 1.00 90.75 83 TYR A O 1
ATOM 716 N N . ILE A 1 84 ? 1.961 -2.092 2.292 1.00 91.31 84 ILE A N 1
ATOM 717 C CA . ILE A 1 84 ? 3.401 -2.388 2.289 1.00 91.31 84 ILE A CA 1
ATOM 718 C C . ILE A 1 84 ? 3.780 -3.200 1.051 1.00 91.31 84 ILE A C 1
ATOM 720 O O . ILE A 1 84 ? 4.752 -2.860 0.387 1.00 91.31 84 ILE A O 1
ATOM 724 N N . SER A 1 85 ? 3.003 -4.230 0.702 1.00 92.06 85 SER A N 1
ATOM 725 C CA . SER A 1 85 ? 3.304 -5.108 -0.435 1.00 92.06 85 SER A CA 1
ATOM 726 C C . SER A 1 85 ? 3.395 -4.355 -1.769 1.00 92.06 85 SER A C 1
ATOM 728 O O . SER A 1 85 ? 4.377 -4.571 -2.477 1.00 92.06 85 SER A O 1
ATOM 730 N N . PRO A 1 86 ? 2.462 -3.445 -2.128 1.00 90.81 86 PRO A N 1
ATOM 731 C CA . PRO A 1 86 ? 2.582 -2.697 -3.378 1.00 90.81 86 PRO A CA 1
ATOM 732 C C . PRO A 1 86 ? 3.807 -1.776 -3.388 1.00 90.81 86 PRO A C 1
ATOM 734 O O . PRO A 1 86 ? 4.533 -1.750 -4.375 1.00 90.81 86 PRO A O 1
ATOM 737 N N . ILE A 1 87 ? 4.092 -1.077 -2.280 1.00 92.56 87 ILE A N 1
ATOM 738 C CA . ILE A 1 87 ? 5.286 -0.219 -2.163 1.00 92.56 87 ILE A CA 1
ATOM 739 C C . ILE A 1 87 ? 6.567 -1.038 -2.310 1.00 92.56 87 ILE A C 1
ATOM 741 O O . ILE A 1 87 ? 7.488 -0.628 -3.012 1.00 92.56 87 ILE A O 1
ATOM 745 N N . TYR A 1 88 ? 6.626 -2.191 -1.648 1.00 90.75 88 TYR A N 1
ATOM 746 C CA . TYR A 1 88 ? 7.775 -3.081 -1.700 1.00 90.75 88 TYR A CA 1
ATOM 747 C C . TYR A 1 88 ? 8.062 -3.537 -3.134 1.00 90.75 88 TYR A C 1
ATOM 749 O O . TYR A 1 88 ? 9.204 -3.455 -3.580 1.00 90.75 88 TYR A O 1
ATOM 757 N N . CYS A 1 89 ? 7.028 -3.924 -3.889 1.00 89.12 89 CYS A N 1
ATOM 758 C CA . CYS A 1 89 ? 7.180 -4.273 -5.301 1.00 89.12 89 CYS A CA 1
ATOM 759 C C . CYS A 1 89 ? 7.714 -3.103 -6.139 1.00 89.12 89 CYS A C 1
ATOM 761 O O . CYS A 1 89 ? 8.593 -3.316 -6.968 1.00 89.12 89 CYS A O 1
ATOM 763 N N . ILE A 1 90 ? 7.229 -1.879 -5.904 1.00 88.31 90 ILE A N 1
ATOM 764 C CA . ILE A 1 90 ? 7.689 -0.686 -6.631 1.00 88.31 90 ILE A CA 1
ATOM 765 C C . ILE A 1 90 ? 9.164 -0.381 -6.328 1.00 88.31 90 ILE A C 1
ATOM 767 O O . ILE A 1 90 ? 9.923 -0.051 -7.234 1.00 88.31 90 ILE A O 1
ATOM 771 N N . LEU A 1 91 ? 9.579 -0.482 -5.062 1.00 88.00 91 LEU A N 1
ATOM 772 C CA . LEU A 1 91 ? 10.950 -0.172 -4.645 1.00 88.00 91 LEU A CA 1
ATOM 773 C C . LEU A 1 91 ? 11.959 -1.241 -5.058 1.00 88.00 91 LEU A C 1
ATOM 775 O O . LEU A 1 91 ? 13.117 -0.915 -5.312 1.00 88.00 91 LEU A O 1
ATOM 779 N N . GLN A 1 92 ? 11.546 -2.509 -5.081 1.00 87.88 92 GLN A N 1
ATOM 780 C CA . GLN A 1 92 ? 12.460 -3.609 -5.362 1.00 87.88 92 GLN A CA 1
ATOM 781 C C . GLN A 1 92 ? 12.665 -3.860 -6.858 1.00 87.88 92 GLN A C 1
ATOM 783 O O . GLN A 1 92 ? 13.666 -4.468 -7.232 1.00 87.88 92 GLN A O 1
ATOM 788 N N . GLU A 1 93 ? 11.757 -3.375 -7.706 1.00 83.00 93 GLU A N 1
ATOM 789 C CA . GLU A 1 93 ? 11.816 -3.504 -9.165 1.00 83.00 93 GLU A CA 1
ATOM 790 C C . GLU A 1 93 ? 13.215 -3.291 -9.779 1.00 83.00 93 GLU A C 1
ATOM 792 O O . GLU A 1 93 ? 13.677 -4.207 -10.460 1.00 83.00 93 GLU A O 1
ATOM 797 N N . PRO A 1 94 ? 13.961 -2.205 -9.484 1.00 81.50 94 PRO A N 1
ATOM 798 C CA . PRO A 1 94 ? 15.278 -1.975 -10.087 1.00 81.50 94 PRO A CA 1
ATOM 799 C C . PRO A 1 94 ? 16.376 -2.937 -9.604 1.00 81.50 94 PRO A C 1
ATOM 801 O O . PRO A 1 94 ? 17.459 -2.964 -10.186 1.00 81.50 94 PRO A O 1
ATOM 804 N N . TYR A 1 95 ? 16.128 -3.705 -8.541 1.00 83.69 95 TYR A N 1
ATOM 805 C CA . TYR A 1 95 ? 17.091 -4.625 -7.929 1.00 83.69 95 TYR A CA 1
ATOM 806 C C . TYR A 1 95 ? 16.777 -6.102 -8.214 1.00 83.69 95 TYR A C 1
ATOM 808 O O . TYR A 1 95 ? 17.578 -6.979 -7.885 1.00 83.69 95 TYR A O 1
ATOM 816 N N . LEU A 1 96 ? 15.612 -6.402 -8.796 1.00 82.56 96 LEU A N 1
ATOM 817 C CA . LEU A 1 96 ? 15.202 -7.765 -9.123 1.00 82.56 96 LEU A CA 1
ATOM 818 C C . LEU A 1 96 ? 15.909 -8.245 -10.395 1.00 82.56 96 LEU A C 1
ATOM 820 O O . LEU A 1 96 ? 15.672 -7.737 -11.486 1.00 82.56 96 LEU A O 1
ATOM 824 N N . VAL A 1 97 ? 16.716 -9.302 -10.271 1.00 79.12 97 VAL A N 1
ATOM 825 C CA . VAL A 1 97 ? 17.268 -10.051 -11.416 1.00 79.12 97 VAL A CA 1
ATOM 826 C C . VAL A 1 97 ? 16.194 -11.008 -11.953 1.00 79.12 97 VAL A C 1
ATOM 828 O O . VAL A 1 97 ? 16.330 -12.229 -11.908 1.00 79.12 97 VAL A O 1
ATOM 831 N N . VAL A 1 98 ? 15.059 -10.449 -12.370 1.00 83.44 98 VAL A N 1
ATOM 832 C CA . VAL A 1 98 ? 13.871 -11.181 -12.827 1.00 83.44 98 VAL A CA 1
ATOM 833 C C . VAL A 1 98 ? 13.339 -10.513 -14.095 1.00 83.44 98 VAL A C 1
ATOM 835 O O . VAL A 1 98 ? 13.449 -9.302 -14.259 1.00 83.44 98 VAL A O 1
ATOM 838 N N . SER A 1 99 ? 12.765 -11.291 -15.015 1.00 87.19 99 SER A N 1
ATOM 839 C CA . SER A 1 99 ? 12.176 -10.748 -16.246 1.00 87.19 99 SER A CA 1
ATOM 840 C C . SER A 1 99 ? 11.051 -9.752 -15.943 1.00 87.19 99 SER A C 1
ATOM 842 O O . SER A 1 99 ? 10.200 -10.041 -15.096 1.00 87.19 99 SER A O 1
ATOM 844 N N . HIS A 1 100 ? 10.980 -8.658 -16.708 1.00 85.69 100 HIS A N 1
ATOM 845 C CA . HIS A 1 100 ? 9.931 -7.634 -16.594 1.00 85.69 100 HIS A CA 1
ATOM 846 C C . HIS A 1 100 ? 8.513 -8.230 -16.574 1.00 85.69 100 HIS A C 1
ATOM 848 O O . HIS A 1 100 ? 7.716 -7.895 -15.703 1.00 85.69 100 HIS A O 1
ATOM 854 N N . TYR A 1 101 ? 8.243 -9.224 -17.425 1.00 87.69 101 TYR A N 1
ATOM 855 C CA . TYR A 1 101 ? 6.958 -9.928 -17.478 1.00 87.69 101 TYR A CA 1
ATOM 856 C C . TYR A 1 101 ? 6.523 -10.539 -16.131 1.00 87.69 101 TYR A C 1
ATOM 858 O O . TYR A 1 101 ? 5.371 -10.405 -15.714 1.00 87.69 101 TYR A O 1
ATOM 866 N N . VAL A 1 102 ? 7.448 -11.177 -15.409 1.00 89.50 102 VAL A N 1
ATOM 867 C CA . VAL A 1 102 ? 7.171 -11.770 -14.089 1.00 89.50 102 VAL A CA 1
ATOM 868 C C . VAL A 1 102 ? 6.932 -10.678 -13.042 1.00 89.50 102 VAL A C 1
ATOM 870 O O . VAL A 1 102 ? 6.038 -10.820 -12.202 1.00 89.50 102 VAL A O 1
ATOM 873 N N . SER A 1 103 ? 7.660 -9.561 -13.116 1.00 89.00 103 SER A N 1
ATOM 874 C CA . SER A 1 103 ? 7.419 -8.394 -12.258 1.00 89.00 103 SER A CA 1
ATOM 875 C C . SER A 1 103 ? 6.033 -7.791 -12.502 1.00 89.00 103 SER A C 1
ATOM 877 O O . SER A 1 103 ? 5.324 -7.495 -11.539 1.00 89.00 103 SER A O 1
ATOM 879 N N . VAL A 1 104 ? 5.599 -7.685 -13.765 1.00 90.31 104 VAL A N 1
ATOM 880 C CA . VAL A 1 104 ? 4.255 -7.200 -14.127 1.00 90.31 104 VAL A CA 1
ATOM 881 C C . VAL A 1 104 ? 3.182 -8.104 -13.532 1.00 90.31 104 VAL A C 1
ATOM 883 O O . VAL A 1 104 ? 2.297 -7.608 -12.837 1.00 90.31 104 VAL A O 1
ATOM 886 N N . ILE A 1 105 ? 3.276 -9.423 -13.726 1.00 92.00 105 ILE A N 1
ATOM 887 C CA . ILE A 1 105 ? 2.308 -10.377 -13.156 1.00 92.00 105 ILE A CA 1
ATOM 888 C C . ILE A 1 105 ? 2.246 -10.252 -11.633 1.00 92.00 105 ILE A C 1
ATOM 890 O O . ILE A 1 105 ? 1.160 -10.195 -11.053 1.00 92.00 105 ILE A O 1
ATOM 894 N N . THR A 1 106 ? 3.405 -10.179 -10.980 1.00 93.25 106 THR A N 1
ATOM 895 C CA . THR A 1 106 ? 3.481 -10.046 -9.521 1.00 93.25 106 THR A CA 1
ATOM 896 C C . THR A 1 106 ? 2.784 -8.768 -9.061 1.00 93.25 106 THR A C 1
ATOM 898 O O . THR A 1 106 ? 1.975 -8.800 -8.132 1.00 93.25 106 THR A O 1
ATOM 901 N N . TYR A 1 107 ? 3.029 -7.651 -9.747 1.00 91.62 107 TYR A N 1
ATOM 902 C CA . TYR A 1 107 ? 2.408 -6.377 -9.409 1.00 91.62 107 TYR A CA 1
ATOM 903 C C . TYR A 1 107 ? 0.895 -6.365 -9.683 1.00 91.62 107 TYR A C 1
ATOM 905 O O . TYR A 1 107 ? 0.137 -5.807 -8.887 1.00 91.62 107 TYR A O 1
ATOM 913 N N . VAL A 1 108 ? 0.422 -7.044 -10.737 1.00 94.12 108 VAL A N 1
ATOM 914 C CA . VAL A 1 108 ? -1.016 -7.256 -10.995 1.00 94.12 108 VAL A CA 1
ATOM 915 C C . VAL A 1 108 ? -1.669 -7.985 -9.820 1.00 94.12 108 VAL A C 1
ATOM 917 O O . VAL A 1 108 ? -2.673 -7.510 -9.287 1.00 94.12 108 VAL A O 1
ATOM 920 N N . ILE A 1 109 ? -1.083 -9.098 -9.370 1.00 93.75 109 ILE A N 1
ATOM 921 C CA . ILE A 1 109 ? -1.607 -9.886 -8.243 1.00 93.75 109 ILE A CA 1
ATOM 922 C C . ILE A 1 109 ? -1.657 -9.034 -6.970 1.00 93.75 109 ILE A C 1
ATOM 924 O O . ILE A 1 109 ? -2.684 -8.984 -6.292 1.00 93.75 109 ILE A O 1
ATOM 928 N N . VAL A 1 110 ? -0.571 -8.324 -6.664 1.00 94.12 110 VAL A N 1
ATOM 929 C CA . VAL A 1 110 ? -0.480 -7.457 -5.481 1.00 94.12 110 VAL A CA 1
ATOM 930 C C . VAL A 1 110 ? -1.497 -6.312 -5.542 1.00 94.12 110 VAL A C 1
ATOM 932 O O . VAL A 1 110 ? -2.131 -6.001 -4.534 1.00 94.12 110 VAL A O 1
ATOM 935 N N . THR A 1 111 ? -1.732 -5.734 -6.721 1.00 93.00 111 THR A N 1
ATOM 936 C CA . THR A 1 111 ? -2.746 -4.686 -6.911 1.00 93.00 111 THR A CA 1
ATOM 937 C C . THR A 1 111 ? -4.161 -5.228 -6.692 1.00 93.00 111 THR A C 1
ATOM 939 O O . THR A 1 111 ? -4.961 -4.593 -6.003 1.00 93.00 111 THR A O 1
ATOM 942 N N . ILE A 1 112 ? -4.473 -6.425 -7.201 1.00 93.75 112 ILE A N 1
ATOM 943 C CA . ILE A 1 112 ? -5.763 -7.093 -6.955 1.00 93.75 112 ILE A CA 1
ATOM 944 C C . ILE A 1 112 ? -5.958 -7.359 -5.457 1.00 93.75 112 ILE A C 1
ATOM 946 O O . ILE A 1 112 ? -7.028 -7.070 -4.918 1.00 93.75 112 ILE A O 1
ATOM 950 N N . LEU A 1 113 ? -4.926 -7.850 -4.764 1.00 92.81 113 LEU A N 1
ATOM 951 C CA . LEU A 1 113 ? -4.972 -8.071 -3.317 1.00 92.81 113 LEU A CA 1
ATOM 952 C C . LEU A 1 113 ? -5.218 -6.770 -2.542 1.00 92.81 113 LEU A C 1
ATOM 954 O O . LEU A 1 113 ? -6.030 -6.769 -1.617 1.00 92.81 113 LEU A O 1
ATOM 958 N N . ALA A 1 114 ? -4.589 -5.660 -2.935 1.00 91.19 114 ALA A N 1
ATOM 959 C CA . ALA A 1 114 ? -4.825 -4.356 -2.316 1.00 91.19 114 ALA A CA 1
ATOM 960 C C . ALA A 1 114 ? -6.269 -3.859 -2.529 1.00 91.19 114 ALA A C 1
ATOM 962 O O . ALA A 1 114 ? -6.884 -3.334 -1.596 1.00 91.19 114 ALA A O 1
ATOM 963 N N . ILE A 1 115 ? -6.847 -4.075 -3.719 1.00 91.56 115 ILE A N 1
ATOM 964 C CA . ILE A 1 115 ? -8.251 -3.739 -4.022 1.00 91.56 115 ILE A CA 1
ATOM 965 C C . ILE A 1 115 ? -9.208 -4.573 -3.167 1.00 91.56 115 ILE A C 1
ATOM 967 O O . ILE A 1 115 ? -10.092 -4.014 -2.511 1.00 91.56 115 ILE A O 1
ATOM 971 N N . ILE A 1 116 ? -9.030 -5.901 -3.153 1.00 90.44 116 ILE A N 1
ATOM 972 C CA . ILE A 1 116 ? -9.834 -6.819 -2.330 1.00 90.44 116 ILE A CA 1
ATOM 973 C C . ILE A 1 116 ? -9.737 -6.415 -0.870 1.00 90.44 116 ILE A C 1
ATOM 975 O O . ILE A 1 116 ? -10.758 -6.368 -0.182 1.00 90.44 116 ILE A O 1
ATOM 979 N N . GLY A 1 117 ? -8.522 -6.078 -0.437 1.00 86.12 117 GLY A N 1
ATOM 980 C CA . GLY A 1 117 ? -8.273 -5.477 0.848 1.00 86.12 117 GLY A CA 1
ATOM 981 C C . GLY A 1 117 ? -9.270 -4.345 1.077 1.00 86.12 117 GLY A C 1
ATOM 982 O O . GLY A 1 117 ? -10.222 -4.493 1.849 1.00 86.12 117 GLY A O 1
ATOM 983 N N . ILE A 1 118 ? -9.086 -3.224 0.380 1.00 87.56 118 ILE A N 1
ATOM 984 C CA . ILE A 1 118 ? -9.839 -1.980 0.611 1.00 87.56 118 ILE A CA 1
ATOM 985 C C . ILE A 1 118 ? -11.362 -2.198 0.606 1.00 87.56 118 ILE A C 1
ATOM 987 O O . ILE A 1 118 ? -12.080 -1.575 1.397 1.00 87.56 118 ILE A O 1
ATOM 991 N N . LEU A 1 119 ? -11.865 -3.122 -0.216 1.00 85.62 119 LEU A N 1
ATOM 992 C CA . LEU A 1 119 ? -13.278 -3.511 -0.231 1.00 85.62 119 LEU A CA 1
ATOM 993 C C . LEU A 1 119 ? -13.745 -4.176 1.072 1.00 85.62 119 LEU A C 1
ATOM 995 O O . LEU A 1 119 ? -14.793 -3.796 1.605 1.00 85.62 119 LEU A O 1
ATOM 999 N N . ILE A 1 120 ? -12.984 -5.137 1.602 1.00 82.12 120 ILE A N 1
ATOM 1000 C CA . ILE A 1 120 ? -13.296 -5.803 2.877 1.00 82.12 120 IL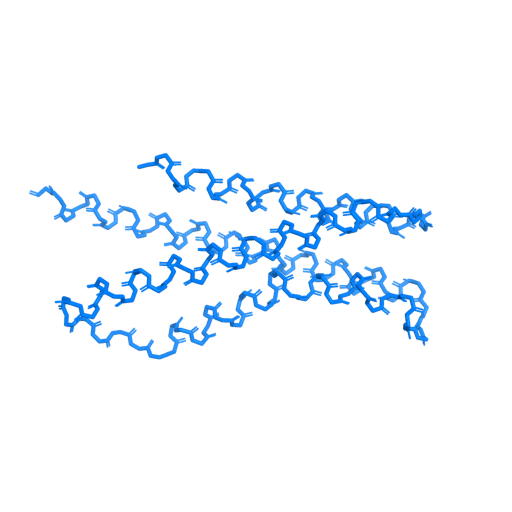E A CA 1
ATOM 1001 C C . ILE A 1 120 ? -13.385 -4.767 3.994 1.00 82.12 120 ILE A C 1
ATOM 1003 O O . ILE A 1 120 ? -14.331 -4.775 4.785 1.00 82.12 120 ILE A O 1
ATOM 1007 N N . GLU A 1 121 ? -12.433 -3.841 4.050 1.00 77.25 121 GLU A N 1
ATOM 1008 C CA . GLU A 1 121 ? -12.445 -2.801 5.070 1.00 77.25 121 GLU A CA 1
ATOM 1009 C C . GLU A 1 121 ? -13.640 -1.860 4.946 1.00 77.25 121 GLU A C 1
ATOM 1011 O O . GLU A 1 121 ? -14.261 -1.540 5.965 1.00 77.25 121 GLU A O 1
ATOM 1016 N N . LYS A 1 122 ? -13.997 -1.447 3.724 1.00 82.00 122 LYS A N 1
ATOM 1017 C CA . LYS A 1 122 ? -15.189 -0.623 3.490 1.00 82.00 122 LYS A CA 1
ATOM 1018 C C . LYS A 1 122 ? -16.429 -1.279 4.100 1.00 82.00 122 LYS A C 1
ATOM 1020 O O . LYS A 1 122 ? -17.190 -0.620 4.811 1.00 82.00 122 LYS A O 1
ATOM 1025 N N . ASN A 1 123 ? -16.598 -2.578 3.865 1.00 76.94 123 ASN A N 1
ATOM 1026 C CA . ASN A 1 123 ? -17.736 -3.343 4.373 1.00 76.94 123 ASN A CA 1
ATOM 1027 C C . ASN A 1 123 ? -17.701 -3.465 5.904 1.00 76.94 123 ASN A C 1
ATOM 1029 O O . ASN A 1 123 ? -18.723 -3.303 6.567 1.00 76.94 123 ASN A O 1
ATOM 1033 N N . LEU A 1 124 ? -16.519 -3.677 6.483 1.00 73.38 124 LEU A N 1
ATOM 1034 C CA . LEU A 1 124 ? -16.341 -3.826 7.929 1.00 73.38 124 LEU A CA 1
ATOM 1035 C C . LEU A 1 124 ? -16.610 -2.507 8.683 1.00 73.38 124 LEU A C 1
ATOM 1037 O O . LEU A 1 124 ? -17.179 -2.519 9.777 1.00 73.38 124 LEU 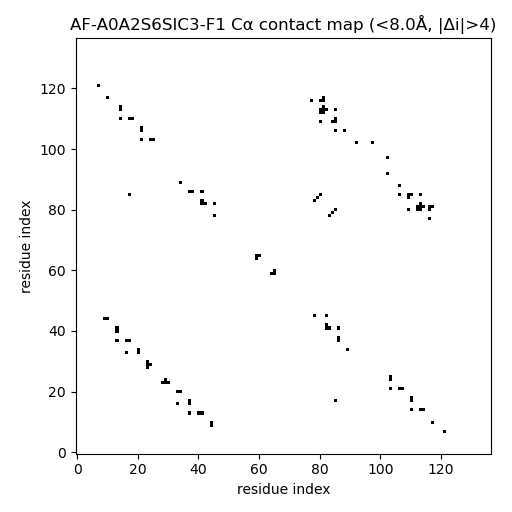A O 1
ATOM 1041 N N . ILE A 1 125 ? -16.245 -1.362 8.097 1.00 72.44 125 ILE A N 1
ATOM 1042 C CA . ILE A 1 125 ? -16.583 -0.033 8.635 1.00 72.44 125 ILE A CA 1
ATOM 1043 C C . ILE A 1 125 ? -18.092 0.213 8.549 1.00 72.44 125 ILE A C 1
ATOM 1045 O O . ILE A 1 125 ? -18.675 0.707 9.512 1.00 72.44 125 ILE A O 1
ATOM 1049 N N . PHE A 1 126 ? -18.725 -0.147 7.430 1.00 73.31 126 PHE A N 1
ATOM 1050 C CA . PHE A 1 126 ? -20.162 0.042 7.229 1.00 73.31 126 PHE A CA 1
ATOM 1051 C C . PHE A 1 126 ? -20.999 -0.705 8.278 1.00 73.31 126 PHE A C 1
ATOM 1053 O O . PHE A 1 126 ? -21.856 -0.095 8.915 1.00 73.31 126 PHE A O 1
ATOM 1060 N N . ILE A 1 127 ? -20.679 -1.978 8.538 1.00 74.44 127 ILE A N 1
ATOM 1061 C CA . ILE A 1 127 ? -21.348 -2.783 9.575 1.00 74.44 127 ILE A CA 1
ATOM 1062 C C . ILE A 1 127 ? -21.233 -2.105 10.949 1.00 74.44 127 ILE A C 1
ATOM 1064 O O . ILE A 1 127 ? -22.228 -1.944 11.652 1.00 74.44 127 ILE A O 1
ATOM 1068 N N . ARG A 1 128 ? -20.036 -1.621 11.309 1.00 69.81 128 ARG A N 1
ATOM 1069 C CA . ARG A 1 128 ? -19.809 -0.939 12.594 1.00 69.81 128 ARG A CA 1
ATOM 1070 C C . ARG A 1 128 ? -20.533 0.401 12.725 1.00 69.81 128 ARG A C 1
ATOM 1072 O O . ARG A 1 128 ? -20.856 0.799 13.840 1.00 69.81 128 ARG A O 1
ATOM 1079 N N . LEU A 1 129 ? -20.744 1.124 11.626 1.00 71.50 129 LEU A N 1
ATOM 1080 C CA . LEU A 1 129 ? -21.542 2.354 11.640 1.00 71.50 129 LEU A CA 1
ATOM 1081 C C . LEU A 1 129 ? -23.017 2.034 11.895 1.00 71.50 129 LEU A C 1
ATOM 1083 O O . LEU A 1 129 ? -23.635 2.674 12.740 1.00 71.50 129 LEU A O 1
ATOM 1087 N N . GLN A 1 130 ? -23.539 0.992 11.245 1.00 73.00 130 GLN A N 1
ATOM 1088 C CA . GLN A 1 130 ? -24.922 0.553 11.418 1.00 73.00 130 GLN A CA 1
ATOM 1089 C C . GLN A 1 130 ? -25.216 0.062 12.846 1.00 73.00 130 GLN A C 1
ATOM 1091 O O . GLN A 1 130 ? -26.295 0.323 13.371 1.00 73.00 130 GLN A O 1
ATOM 1096 N N . GLU A 1 131 ? -24.272 -0.624 13.497 1.00 70.19 131 GLU A N 1
ATOM 1097 C CA . GLU A 1 131 ? -24.399 -1.009 14.913 1.00 70.19 131 GLU A CA 1
ATOM 1098 C C . GLU A 1 131 ? -24.404 0.204 15.851 1.00 70.19 131 GLU A C 1
ATOM 1100 O O . GLU A 1 131 ? -25.161 0.234 16.819 1.00 70.19 131 GLU A O 1
ATOM 1105 N N . ARG A 1 132 ? -23.588 1.227 15.562 1.00 64.12 132 ARG A N 1
ATOM 1106 C CA . ARG A 1 132 ? -23.513 2.427 16.403 1.00 64.12 132 ARG A CA 1
ATOM 1107 C C . ARG A 1 132 ? -24.797 3.256 16.362 1.00 64.12 132 ARG A C 1
ATOM 1109 O O . ARG A 1 132 ? -25.216 3.736 17.408 1.00 64.12 132 ARG A O 1
ATOM 1116 N N . ASP A 1 133 ? -25.414 3.387 15.189 1.00 67.19 133 ASP A N 1
ATOM 1117 C CA . ASP A 1 133 ? -26.682 4.112 15.035 1.00 67.19 133 ASP A CA 1
ATOM 1118 C C . ASP A 1 133 ? -27.848 3.381 15.726 1.00 67.19 133 ASP A C 1
ATOM 1120 O O . ASP A 1 133 ? -28.744 4.029 16.257 1.00 67.19 133 ASP A O 1
ATOM 1124 N N . LYS A 1 134 ? -27.820 2.040 15.789 1.00 67.81 134 LYS A N 1
ATOM 1125 C CA . LYS A 1 134 ? -28.829 1.246 16.516 1.00 67.81 134 LYS A CA 1
ATOM 1126 C C . LYS A 1 134 ? -28.742 1.385 18.037 1.00 67.81 134 LYS A C 1
ATOM 1128 O O . LYS A 1 134 ? -29.770 1.315 18.690 1.00 67.81 134 LYS A O 1
ATOM 1133 N N . ASN A 1 135 ? -27.541 1.565 18.588 1.00 60.25 135 ASN A N 1
ATOM 1134 C CA . ASN A 1 135 ? -27.319 1.671 20.036 1.00 60.25 135 ASN A CA 1
ATOM 1135 C C . ASN A 1 135 ? -27.451 3.111 20.573 1.00 60.25 135 ASN A C 1
ATOM 1137 O O . ASN A 1 135 ? -27.245 3.336 21.763 1.00 60.25 135 ASN A O 1
ATOM 1141 N N . ALA A 1 136 ? -27.709 4.089 19.698 1.00 57.19 136 ALA A N 1
ATOM 1142 C CA . ALA A 1 136 ? -27.869 5.504 20.045 1.00 57.19 136 ALA A CA 1
ATOM 1143 C C . ALA A 1 136 ? -29.345 5.946 20.164 1.00 57.19 136 ALA A C 1
ATOM 1145 O O . ALA A 1 136 ? -29.597 7.122 20.433 1.00 57.19 136 ALA A O 1
ATOM 1146 N N . ILE A 1 137 ? -30.288 5.021 19.950 1.00 45.28 137 ILE A N 1
ATOM 1147 C CA . ILE A 1 137 ? -31.739 5.160 20.164 1.00 45.28 137 ILE A CA 1
ATOM 1148 C C . ILE A 1 137 ? -32.094 4.362 21.418 1.00 45.28 137 ILE A C 1
ATOM 1150 O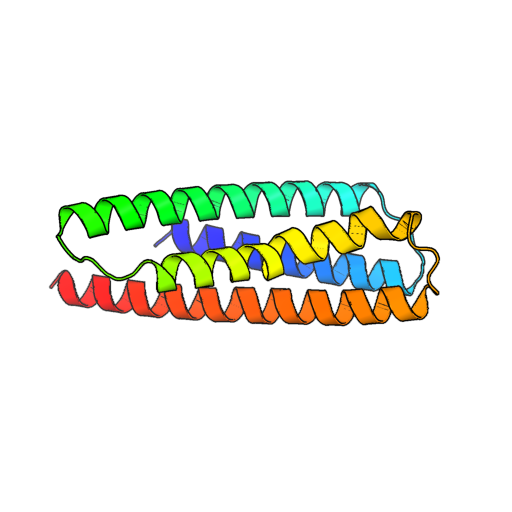 O . ILE A 1 137 ? -32.881 4.885 22.234 1.00 45.28 137 ILE A O 1
#

Nearest PDB structures (foldseek):
  8gji-assembly1_A  TM=3.108E-01  e=5.138E+00  synthetic construct